Protein AF-A0A496B397-F1 (afdb_monomer_lite)

Secondary structure (DSSP, 8-state):
-HHHHHHHHHHHHHGGGSS----------TT-TT--HHHHHTTSPPPPGGGS-TT--PPPHHHHHHHHH----SS--TTS-HHHHHHHHHHHHHHHH-S-HHHHHHHHHHHHHHHTTTPPPPHHHHHHHHHHHHHHS--HHHHHHHHHHHHHHS-HHHHHHTTTTS--

Sequence (168 aa):
MKMFFTLLACFLSLLFVFGCGETDDPFIAPGSPGESIGAR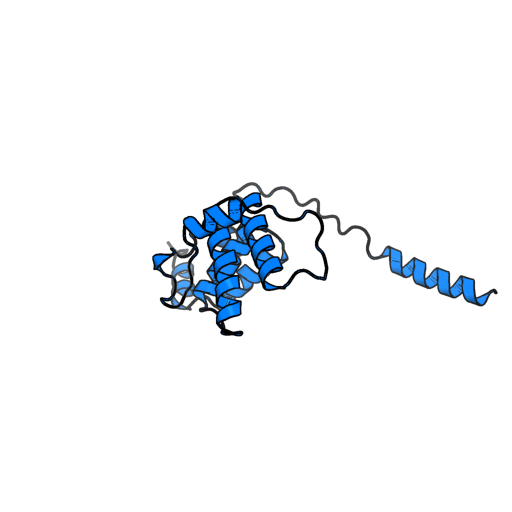SAREPLLPPESYPDWWVRLTDGDVSELLKMEVPKVWSVDIPQEQLDTYLHAQWLQKFGDIQEVRLVIESRINLRRAGRAQLPNEMTIALLRATYVLWPTKDNKRQLEDALRNLQPDDERNEKLDGDDK

Foldseek 3Di:
DVVVVVVVVVVVVVVVPPDDPDPPDDDDDPDDPPQDPLNVVLPDDFDDPVPDDPPQDFDDPVLLVVLCPDDQDPDDDPPDPPVNVLSSVLSVLCNVPNDDPLSRLLSSVVVVCVVVVNDDDQLSSLLSNLSSVCVSPVDPVSSVSNSVSCVPRDDCVVVVVVVVPPPD

Radius of gyration: 22.16 Å; chains: 1; bounding box: 52×41×77 Å

Structure (mmCIF, N/CA/C/O backbone):
data_AF-A0A496B397-F1
#
_entry.id   AF-A0A496B397-F1
#
loop_
_atom_site.group_PDB
_atom_site.id
_atom_site.type_symbol
_atom_site.label_atom_id
_atom_site.label_alt_id
_atom_site.label_comp_id
_atom_site.label_asym_id
_atom_site.label_entity_id
_atom_site.label_seq_id
_atom_site.pdbx_PDB_ins_code
_atom_site.Cartn_x
_atom_site.Cartn_y
_atom_site.Cartn_z
_atom_site.occupancy
_atom_site.B_iso_or_equiv
_atom_site.auth_seq_id
_atom_site.auth_comp_id
_atom_site.auth_asym_id
_atom_site.auth_atom_id
_atom_site.pdbx_PDB_model_num
ATOM 1 N N . MET A 1 1 ? 31.879 19.312 42.036 1.00 52.62 1 MET A N 1
ATOM 2 C CA . MET A 1 1 ? 30.901 20.014 41.168 1.00 52.62 1 MET A CA 1
ATOM 3 C C . MET A 1 1 ? 31.499 20.689 39.924 1.00 52.62 1 MET A C 1
ATOM 5 O O . MET A 1 1 ? 30.731 21.199 39.128 1.00 52.62 1 MET A O 1
ATOM 9 N N . LYS A 1 2 ? 32.826 20.680 39.690 1.00 48.34 2 LYS A N 1
ATOM 10 C CA . LYS A 1 2 ? 33.423 21.243 38.456 1.00 48.34 2 LYS A CA 1
ATOM 11 C C . LYS A 1 2 ? 33.411 20.281 37.255 1.00 48.34 2 LYS A C 1
ATOM 13 O O . LYS A 1 2 ? 33.232 20.736 36.138 1.00 48.34 2 LYS A O 1
ATOM 18 N N . MET A 1 3 ? 33.492 18.965 37.482 1.00 57.22 3 MET A N 1
ATOM 19 C CA . MET A 1 3 ? 33.452 17.961 36.399 1.00 57.22 3 MET A CA 1
ATOM 20 C C . MET A 1 3 ? 32.066 17.781 35.753 1.00 57.22 3 MET A C 1
A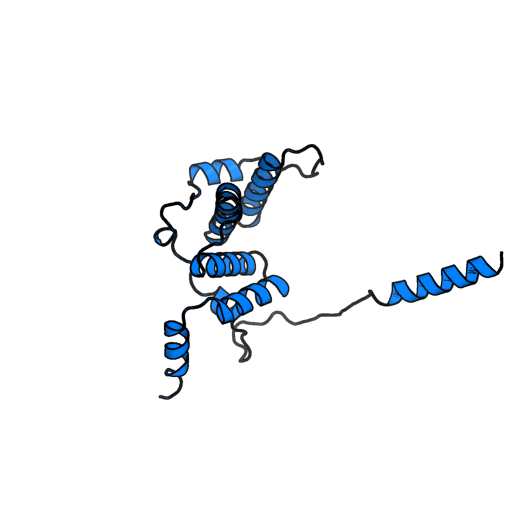TOM 22 O O . MET A 1 3 ? 31.980 17.378 34.599 1.00 57.22 3 MET A O 1
ATOM 26 N N . PHE A 1 4 ? 30.980 18.110 36.462 1.00 56.97 4 PHE A N 1
ATOM 27 C CA . PHE A 1 4 ? 29.616 17.954 35.934 1.00 56.97 4 PHE A CA 1
ATOM 28 C C . PHE A 1 4 ? 29.290 18.993 34.847 1.00 56.97 4 PHE A C 1
ATOM 30 O O . PHE A 1 4 ? 28.606 18.686 33.876 1.00 56.97 4 PHE A O 1
ATOM 37 N N . PHE A 1 5 ? 29.841 20.206 34.970 1.00 57.47 5 PHE A N 1
ATOM 38 C CA . PHE A 1 5 ? 29.647 21.274 33.985 1.00 57.47 5 PHE A CA 1
ATOM 39 C C . PHE A 1 5 ? 30.365 20.999 32.657 1.00 57.47 5 PHE A C 1
ATOM 41 O O . PHE A 1 5 ? 29.872 21.393 31.604 1.00 57.47 5 PHE A O 1
ATOM 48 N N . THR A 1 6 ? 31.493 20.284 32.676 1.00 60.47 6 THR A N 1
ATOM 49 C CA . THR A 1 6 ? 32.263 19.976 31.459 1.00 60.47 6 THR A CA 1
ATOM 50 C C . THR A 1 6 ? 31.598 18.885 30.612 1.00 60.47 6 THR A C 1
ATOM 52 O O . THR A 1 6 ? 31.606 18.969 29.386 1.00 60.47 6 THR A O 1
ATOM 55 N N . LEU A 1 7 ? 30.959 17.898 31.253 1.00 59.28 7 LEU A N 1
ATOM 56 C CA . LEU A 1 7 ? 30.195 16.849 30.565 1.00 59.28 7 LEU A CA 1
ATOM 57 C C . LEU A 1 7 ? 28.899 17.386 29.937 1.00 59.28 7 LEU A C 1
ATOM 59 O O . LEU A 1 7 ? 28.568 17.010 28.814 1.00 59.28 7 LEU A O 1
ATOM 63 N N . LEU A 1 8 ? 28.207 18.310 30.614 1.00 61.66 8 LEU A N 1
ATOM 64 C CA . LEU A 1 8 ? 27.000 18.956 30.085 1.00 61.66 8 LEU A CA 1
ATOM 65 C C . LEU A 1 8 ? 27.301 19.804 28.836 1.00 61.66 8 LEU A C 1
ATOM 67 O O . LEU A 1 8 ? 26.530 19.790 27.879 1.00 61.66 8 LEU A O 1
ATOM 71 N N . ALA A 1 9 ? 28.447 20.494 28.814 1.00 59.88 9 ALA A N 1
ATOM 72 C CA . ALA A 1 9 ? 28.868 21.293 27.664 1.00 59.88 9 ALA A CA 1
ATOM 73 C C . ALA A 1 9 ? 29.125 20.434 26.410 1.00 59.88 9 ALA A C 1
ATOM 75 O O . ALA A 1 9 ? 28.719 20.828 25.320 1.00 59.88 9 ALA A O 1
ATOM 76 N N . CYS A 1 10 ? 29.713 19.238 26.556 1.00 57.03 10 CYS A N 1
ATOM 77 C CA . CYS A 1 10 ? 29.957 18.335 25.421 1.00 57.03 10 CYS A CA 1
ATOM 78 C C . CYS A 1 10 ? 28.660 17.759 24.825 1.00 57.03 10 CYS A C 1
ATOM 80 O O . CYS A 1 10 ? 28.562 17.603 23.609 1.00 57.03 10 CYS A O 1
ATOM 82 N N . PHE A 1 11 ? 27.649 17.476 25.654 1.00 57.72 11 PHE A N 1
ATOM 83 C CA . PHE A 1 11 ? 26.346 17.001 25.170 1.00 57.72 11 PHE A CA 1
ATOM 84 C C . PHE A 1 11 ? 25.558 18.089 24.426 1.00 57.72 11 PHE A C 1
ATOM 86 O O . PHE A 1 11 ? 24.887 17.793 23.440 1.00 57.72 11 PHE A O 1
ATOM 93 N N . LEU A 1 12 ? 25.680 19.354 24.843 1.00 57.72 12 LEU A N 1
ATOM 94 C CA . LEU A 1 12 ? 25.055 20.487 24.152 1.00 57.72 12 LEU A CA 1
ATOM 95 C C . LEU A 1 12 ? 25.700 20.777 22.787 1.00 57.72 12 LEU A C 1
ATOM 97 O O . LEU A 1 12 ? 24.991 21.154 21.857 1.00 57.72 12 LEU A O 1
ATOM 101 N N . SER A 1 13 ? 27.008 20.541 22.624 1.00 57.94 13 SER A N 1
ATOM 102 C CA . SER A 1 13 ? 27.681 20.667 21.320 1.00 57.94 13 SER A CA 1
ATOM 103 C C . SER A 1 13 ? 27.200 19.635 20.293 1.00 57.94 13 SER A C 1
ATOM 105 O O . SER A 1 13 ? 27.175 19.928 19.101 1.00 57.94 13 SER A O 1
ATOM 107 N N . LEU A 1 14 ? 26.778 18.446 20.738 1.00 55.25 14 LEU A N 1
ATOM 108 C CA . LEU A 1 14 ? 26.264 17.395 19.852 1.00 55.25 14 LEU A CA 1
ATOM 109 C C . LEU A 1 14 ? 24.811 17.628 19.409 1.00 55.25 14 LEU A C 1
ATOM 111 O O . LEU A 1 14 ? 24.395 17.088 18.387 1.00 55.25 14 LEU A O 1
ATOM 115 N N . LEU A 1 15 ? 24.047 18.461 20.123 1.00 54.25 15 LEU A N 1
ATOM 116 C CA . LEU A 1 15 ? 22.662 18.787 19.760 1.00 54.25 15 LEU A CA 1
ATOM 117 C C . LEU A 1 15 ? 22.551 19.839 18.640 1.00 54.25 15 LEU A C 1
ATOM 119 O O . LEU A 1 15 ? 21.487 19.974 18.044 1.00 54.25 15 LEU A O 1
ATOM 123 N N . PHE A 1 16 ? 23.637 20.544 18.303 1.00 48.81 16 PHE A N 1
ATOM 124 C CA . PHE A 1 16 ? 23.636 21.600 17.280 1.00 48.81 16 PHE A CA 1
ATOM 125 C C . PHE A 1 16 ? 23.877 21.122 15.837 1.00 48.81 16 PHE A C 1
ATOM 127 O O . PHE A 1 16 ? 23.886 21.944 14.927 1.00 48.81 16 PHE A O 1
ATOM 134 N N . VAL A 1 17 ? 24.035 19.814 15.595 1.00 53.41 17 VAL A N 1
ATOM 135 C CA . VAL A 1 17 ? 24.272 19.266 14.238 1.00 53.41 17 VAL A CA 1
ATOM 136 C C . VAL A 1 17 ? 23.015 18.637 13.610 1.00 53.41 17 VAL A C 1
ATOM 138 O O . VAL A 1 17 ? 23.063 18.140 12.492 1.00 53.41 17 VAL A O 1
ATOM 141 N N . PHE A 1 18 ? 21.867 18.685 14.294 1.00 49.25 18 PHE A N 1
ATOM 142 C CA . PHE A 1 18 ? 20.577 18.183 13.788 1.00 49.25 18 PHE A CA 1
ATOM 143 C C . PHE A 1 18 ? 19.594 19.312 13.419 1.00 49.25 18 PHE A C 1
ATOM 145 O O . PHE A 1 18 ? 18.379 19.147 13.505 1.00 49.25 18 PHE A O 1
ATOM 152 N N . GLY A 1 19 ? 20.114 20.474 13.013 1.00 44.91 19 GLY A N 1
ATOM 153 C CA . GLY A 1 19 ? 19.322 21.627 12.589 1.00 44.91 19 GLY A CA 1
ATOM 154 C C . GLY A 1 19 ? 19.543 21.981 11.119 1.00 44.91 19 GLY A C 1
ATOM 155 O O . GLY A 1 19 ? 20.645 22.359 10.741 1.00 44.91 19 GLY A O 1
ATOM 156 N N . CYS A 1 20 ? 18.460 21.914 10.343 1.00 52.59 20 CYS A N 1
ATOM 157 C CA . CYS A 1 20 ? 18.251 22.578 9.051 1.00 52.59 20 CYS A CA 1
ATOM 158 C C . CYS A 1 20 ? 19.114 22.114 7.868 1.00 52.59 20 CYS A C 1
ATOM 160 O O . CYS A 1 20 ? 19.933 22.852 7.329 1.00 52.59 20 CYS A O 1
ATOM 162 N N . GLY A 1 21 ? 18.807 20.914 7.367 1.00 40.88 21 GLY A N 1
ATOM 163 C CA . GLY A 1 21 ? 18.908 20.652 5.932 1.00 40.88 21 GLY A CA 1
ATOM 164 C C . GLY A 1 21 ? 17.809 21.425 5.204 1.00 40.88 21 GLY A C 1
ATOM 165 O O . GLY A 1 21 ? 16.727 20.893 4.965 1.00 40.88 21 GLY A O 1
ATOM 166 N N . GLU A 1 22 ? 18.087 22.695 4.931 1.00 51.56 22 GLU A N 1
ATOM 167 C CA . GLU A 1 22 ? 17.342 23.551 4.016 1.00 51.56 22 GLU A CA 1
ATOM 168 C C . GLU A 1 22 ? 17.152 22.817 2.686 1.00 51.56 22 GLU A C 1
ATOM 170 O O . GLU A 1 22 ? 18.120 22.449 2.024 1.00 51.56 22 GLU A O 1
ATOM 175 N N . THR A 1 23 ? 15.902 22.547 2.318 1.00 51.06 23 THR A N 1
ATOM 176 C CA . THR A 1 23 ? 15.568 22.220 0.931 1.00 51.06 23 THR A CA 1
ATOM 177 C C . THR A 1 23 ? 14.353 23.038 0.544 1.00 51.06 23 THR A C 1
ATOM 179 O O . THR A 1 23 ? 13.240 22.531 0.428 1.00 51.06 23 THR A O 1
ATOM 182 N N . ASP A 1 24 ? 14.598 24.332 0.353 1.00 51.19 24 ASP A N 1
ATOM 183 C CA . ASP A 1 24 ? 13.849 25.115 -0.621 1.00 51.19 24 ASP A CA 1
ATOM 184 C C . ASP A 1 24 ? 14.212 24.584 -2.013 1.00 51.19 24 ASP A C 1
ATOM 186 O O . ASP A 1 24 ? 15.017 25.172 -2.730 1.00 51.19 24 ASP A O 1
ATOM 190 N N . ASP A 1 25 ? 13.655 23.428 -2.382 1.00 55.06 25 ASP A N 1
ATOM 191 C CA . ASP A 1 25 ? 13.660 23.002 -3.775 1.00 55.06 25 ASP A CA 1
ATOM 192 C C . ASP A 1 25 ? 12.310 23.360 -4.404 1.00 55.06 25 ASP A C 1
ATOM 194 O O . ASP A 1 25 ? 11.250 22.993 -3.877 1.00 55.06 25 ASP A O 1
ATOM 198 N N . PRO A 1 26 ? 12.330 24.105 -5.521 1.00 48.00 26 PRO A N 1
ATOM 199 C CA . PRO A 1 26 ? 11.136 24.639 -6.141 1.00 48.00 26 PRO A CA 1
ATOM 200 C C . PRO A 1 26 ? 10.225 23.507 -6.609 1.00 48.00 26 PRO A C 1
ATOM 202 O O . PRO A 1 26 ? 10.678 22.478 -7.112 1.00 48.00 26 PRO A O 1
ATOM 205 N N . PHE A 1 27 ? 8.920 23.744 -6.487 1.00 50.19 27 PHE A N 1
ATOM 206 C CA . PHE A 1 27 ? 7.878 23.006 -7.191 1.00 50.19 27 PHE A CA 1
ATOM 207 C C . PHE A 1 27 ? 8.309 22.807 -8.653 1.00 50.19 27 PHE A C 1
ATOM 209 O O . PHE A 1 27 ? 8.332 23.758 -9.437 1.00 50.19 27 PHE A O 1
ATOM 216 N N . ILE A 1 28 ? 8.725 21.584 -9.001 1.00 48.88 28 ILE A N 1
ATOM 217 C CA . ILE A 1 28 ? 9.153 21.246 -10.357 1.00 48.88 28 ILE A CA 1
ATOM 218 C C . ILE A 1 28 ? 7.906 21.313 -11.232 1.00 48.88 28 ILE A C 1
ATOM 220 O O . ILE A 1 28 ? 7.049 20.430 -11.194 1.00 48.88 28 ILE A O 1
ATOM 224 N N . ALA A 1 29 ? 7.805 22.391 -12.007 1.00 46.56 29 ALA A N 1
ATOM 225 C CA . ALA A 1 29 ? 6.838 22.495 -13.082 1.00 46.56 29 ALA A CA 1
ATOM 226 C C . ALA A 1 29 ? 7.039 21.319 -14.062 1.00 46.56 29 ALA A C 1
ATOM 228 O O . ALA A 1 29 ? 8.183 20.952 -14.356 1.00 46.56 29 ALA A O 1
ATOM 229 N N . PRO A 1 30 ? 5.956 20.712 -14.575 1.00 41.88 30 PRO A N 1
ATOM 230 C CA . PRO A 1 30 ? 6.055 19.615 -15.531 1.00 41.88 30 PRO A CA 1
ATOM 231 C C . PRO A 1 30 ? 6.743 20.108 -16.815 1.00 41.88 30 PRO A C 1
ATOM 233 O O . PRO A 1 30 ? 6.214 20.987 -17.492 1.00 41.88 30 PRO A O 1
ATOM 236 N N . GLY A 1 31 ? 7.925 19.559 -17.134 1.00 43.31 31 GLY A N 1
ATOM 237 C CA . GLY A 1 31 ? 8.623 19.824 -18.404 1.00 43.31 31 GLY A CA 1
ATOM 238 C C . GLY A 1 31 ? 10.140 20.076 -18.363 1.00 43.31 31 GLY A C 1
ATOM 239 O O . GLY A 1 31 ? 10.676 20.549 -19.361 1.00 43.31 31 GLY A O 1
ATOM 240 N N . SER A 1 32 ? 10.854 19.799 -17.264 1.00 41.06 32 SER A N 1
ATOM 241 C CA . SER A 1 32 ? 12.318 20.005 -17.202 1.00 41.06 32 SER A CA 1
ATOM 242 C C . SER A 1 32 ? 13.121 18.786 -17.716 1.00 41.06 32 SER A C 1
ATOM 244 O O . SER A 1 32 ? 12.735 17.659 -17.398 1.00 41.06 32 SER A O 1
ATOM 246 N N . PRO A 1 33 ? 14.268 18.954 -18.420 1.00 42.88 33 PRO A N 1
ATOM 247 C CA . PRO A 1 33 ? 15.040 17.866 -19.057 1.00 42.88 33 PRO A CA 1
ATOM 248 C C . PRO A 1 33 ? 15.774 16.901 -18.100 1.00 42.88 33 PRO A C 1
ATOM 250 O O . PRO A 1 33 ? 16.661 16.167 -18.522 1.00 42.88 33 PRO A O 1
ATOM 253 N N . GLY A 1 34 ? 15.436 16.898 -16.810 1.00 49.88 34 GLY A N 1
ATOM 254 C CA . GLY A 1 34 ? 16.033 16.047 -15.773 1.00 49.88 34 GLY A CA 1
ATOM 255 C C . GLY A 1 34 ? 15.011 15.150 -15.075 1.00 49.88 34 GLY A C 1
ATOM 256 O O . GLY A 1 34 ? 15.170 14.839 -13.894 1.00 49.88 34 GLY A O 1
ATOM 257 N N . GLU A 1 35 ? 13.915 14.800 -15.754 1.00 55.31 35 GLU A N 1
ATOM 258 C CA . GLU A 1 35 ? 12.833 14.014 -15.164 1.00 55.31 35 GLU A CA 1
ATOM 259 C C . GLU A 1 35 ? 13.320 12.593 -14.840 1.00 55.31 35 GLU A C 1
ATOM 261 O O . GLU A 1 35 ? 13.521 11.741 -15.701 1.00 55.31 35 GLU A O 1
ATOM 266 N N . SER A 1 36 ? 13.554 12.356 -13.553 1.00 64.00 36 SER A N 1
ATOM 267 C CA . SER A 1 36 ? 13.974 11.065 -13.015 1.00 64.00 36 SER A CA 1
ATOM 268 C C . SER A 1 36 ? 13.014 9.937 -13.407 1.00 64.00 36 SER A C 1
ATOM 270 O O . SER A 1 36 ? 11.797 10.144 -13.385 1.00 64.00 36 SER A O 1
ATOM 272 N N . ILE A 1 37 ? 13.553 8.737 -13.650 1.00 66.38 37 ILE A N 1
ATOM 273 C CA . ILE A 1 37 ? 12.806 7.526 -14.041 1.00 66.38 37 ILE A CA 1
ATOM 274 C C . ILE A 1 37 ? 11.575 7.306 -13.148 1.00 66.38 37 ILE A C 1
ATOM 276 O O . ILE A 1 37 ? 10.498 7.015 -13.664 1.00 66.38 37 ILE A O 1
ATOM 280 N N . GLY A 1 38 ? 11.697 7.527 -11.833 1.00 61.50 38 GLY A N 1
ATOM 281 C CA . GLY A 1 38 ? 10.586 7.362 -10.895 1.00 61.50 38 GLY A CA 1
ATOM 282 C C . GLY A 1 38 ? 9.419 8.323 -11.141 1.00 61.50 38 GLY A C 1
ATOM 283 O O . GLY A 1 38 ? 8.269 7.910 -11.075 1.00 61.50 38 GLY A O 1
ATOM 284 N N . ALA A 1 39 ? 9.689 9.583 -11.495 1.00 63.47 39 ALA A N 1
ATOM 285 C CA . ALA A 1 39 ? 8.648 10.585 -11.754 1.00 63.47 39 ALA A CA 1
ATOM 286 C C . ALA A 1 39 ? 7.899 10.324 -13.070 1.00 63.47 39 ALA A C 1
ATOM 288 O O . ALA A 1 39 ? 6.678 10.460 -13.122 1.00 63.47 39 ALA A O 1
ATOM 289 N N . ARG A 1 40 ? 8.617 9.895 -14.117 1.00 68.69 40 ARG A N 1
ATOM 290 C CA . ARG A 1 40 ? 8.005 9.493 -15.392 1.00 68.69 40 ARG A CA 1
ATOM 291 C C . ARG A 1 40 ? 7.200 8.203 -15.237 1.00 68.69 40 ARG A C 1
ATOM 293 O O . ARG A 1 40 ? 6.078 8.126 -15.721 1.00 68.69 40 ARG A O 1
ATOM 300 N N . SER A 1 41 ? 7.752 7.219 -14.530 1.00 66.44 41 SER A N 1
ATOM 301 C CA . SER A 1 41 ? 7.109 5.921 -14.315 1.00 66.44 41 SER A CA 1
ATOM 302 C C . SER A 1 41 ? 5.897 6.001 -13.382 1.00 66.44 41 SER A C 1
ATOM 304 O O . SER A 1 41 ? 4.942 5.259 -13.568 1.00 66.44 41 SER A O 1
ATOM 306 N N . ALA A 1 42 ? 5.865 6.947 -12.438 1.00 68.69 42 ALA A N 1
ATOM 307 C CA . ALA A 1 42 ? 4.685 7.204 -11.608 1.00 68.69 42 ALA A CA 1
ATOM 308 C C . ALA A 1 42 ? 3.452 7.660 -12.404 1.00 68.69 42 ALA A C 1
ATOM 310 O O . ALA A 1 42 ? 2.342 7.600 -11.888 1.00 68.69 42 ALA A O 1
ATOM 311 N N . ARG A 1 43 ? 3.643 8.141 -13.640 1.00 72.81 43 ARG A N 1
ATOM 312 C CA . ARG A 1 43 ? 2.553 8.516 -14.551 1.00 72.81 43 ARG A CA 1
ATOM 313 C C . ARG A 1 43 ? 2.091 7.366 -15.439 1.00 72.81 43 ARG A C 1
ATOM 315 O O . ARG A 1 43 ? 1.115 7.532 -16.166 1.00 72.81 43 ARG A O 1
ATOM 322 N N . GLU A 1 44 ? 2.798 6.239 -15.437 1.00 78.62 44 GLU A N 1
ATOM 323 C CA . GLU A 1 44 ? 2.322 5.060 -16.147 1.00 78.62 44 GLU A CA 1
ATOM 324 C C . GLU A 1 44 ? 1.091 4.500 -15.424 1.00 78.62 44 GLU A C 1
ATOM 326 O O . GLU A 1 44 ? 1.070 4.489 -14.189 1.00 78.62 44 GLU A O 1
ATOM 331 N N . PRO A 1 45 ? 0.078 4.022 -16.169 1.00 79.75 45 PRO A N 1
ATOM 332 C CA . PRO A 1 45 ? -1.083 3.386 -15.571 1.00 79.75 45 PRO A CA 1
ATOM 333 C C . PRO A 1 45 ? -0.664 2.278 -14.603 1.00 79.75 45 PRO A C 1
ATOM 335 O O . PRO A 1 45 ? 0.263 1.509 -14.879 1.00 79.75 45 PRO A O 1
ATOM 338 N N . LEU A 1 46 ? -1.344 2.194 -13.460 1.00 86.69 46 LEU A N 1
ATOM 339 C CA . LEU A 1 46 ? -1.199 1.041 -12.581 1.00 86.69 46 LEU A CA 1
ATOM 340 C C . LEU A 1 46 ? -1.683 -0.226 -13.289 1.00 86.69 46 LEU A C 1
ATOM 342 O O . LEU A 1 46 ? -2.536 -0.170 -14.177 1.00 86.69 46 LEU A O 1
ATOM 346 N N . LEU A 1 47 ? -1.159 -1.376 -12.849 1.00 86.69 47 LEU A N 1
ATOM 347 C CA . LEU A 1 47 ? -1.649 -2.678 -13.294 1.00 86.69 47 LEU A CA 1
ATOM 348 C C . LEU A 1 47 ? -3.171 -2.733 -13.109 1.00 86.69 47 LEU A C 1
ATOM 350 O O . LEU A 1 47 ? -3.644 -2.507 -11.984 1.00 86.69 47 LEU A O 1
ATOM 354 N N . PRO A 1 48 ? -3.931 -3.010 -14.182 1.00 88.31 48 PRO A N 1
ATOM 355 C CA . PRO A 1 48 ? -5.376 -3.089 -14.085 1.00 88.31 48 PRO A CA 1
ATOM 356 C C . PRO A 1 48 ? -5.757 -4.262 -13.158 1.00 88.31 48 PRO A C 1
ATOM 358 O O . PRO A 1 48 ? -5.034 -5.264 -13.125 1.00 88.31 48 PRO A O 1
ATOM 361 N N . PRO A 1 49 ? -6.847 -4.165 -12.373 1.00 86.56 49 PRO A N 1
ATOM 362 C CA . PRO A 1 49 ? -7.207 -5.187 -11.382 1.00 86.56 49 PRO A CA 1
ATOM 363 C C . PRO A 1 49 ? -7.465 -6.585 -11.963 1.00 86.56 49 PRO A C 1
ATOM 365 O O . PRO A 1 49 ? -7.525 -7.564 -11.219 1.00 86.56 49 PRO A O 1
ATOM 368 N N . GLU A 1 50 ? -7.675 -6.685 -13.274 1.00 88.19 50 GLU A N 1
ATOM 369 C CA . GLU A 1 50 ? -7.820 -7.925 -14.037 1.00 88.19 50 GLU A CA 1
ATOM 370 C C . GLU A 1 50 ? -6.489 -8.660 -14.236 1.00 88.19 50 GLU A C 1
ATOM 372 O O . GLU A 1 50 ? -6.496 -9.864 -14.473 1.00 88.19 50 GLU A O 1
ATOM 377 N N . SER A 1 51 ? -5.358 -7.960 -14.116 1.00 89.88 51 SER A N 1
ATOM 378 C CA . SER A 1 51 ? -4.013 -8.537 -14.220 1.00 89.88 51 SER A CA 1
ATOM 379 C C . SER A 1 51 ? -3.484 -9.072 -12.886 1.00 89.88 51 SER A C 1
ATOM 381 O O . SER A 1 51 ? -2.351 -9.547 -12.819 1.00 89.88 51 SER A O 1
ATOM 383 N N . TYR A 1 52 ? -4.255 -8.963 -11.799 1.00 90.69 52 TYR A N 1
ATOM 384 C CA . TYR A 1 52 ? -3.818 -9.451 -10.492 1.00 90.69 52 TYR A CA 1
ATOM 385 C C . TYR A 1 52 ? -3.869 -10.985 -10.446 1.00 90.69 52 TYR A C 1
ATOM 387 O O . TYR A 1 52 ? -4.732 -11.585 -11.085 1.00 90.69 52 TYR A O 1
ATOM 395 N N . PRO A 1 53 ? -2.978 -11.643 -9.681 1.00 90.19 53 PRO A N 1
ATOM 396 C CA . PRO A 1 53 ? -3.015 -13.096 -9.537 1.00 90.19 53 PRO A CA 1
ATOM 397 C C . PRO A 1 53 ? -4.360 -13.601 -8.993 1.00 90.19 53 PRO A C 1
ATOM 399 O O . PRO A 1 53 ? -4.950 -12.959 -8.131 1.00 90.19 53 PRO A O 1
ATOM 402 N N . ASP A 1 54 ? -4.790 -14.802 -9.389 1.00 89.88 54 ASP A N 1
ATOM 403 C CA . ASP A 1 54 ? -6.081 -15.383 -8.961 1.00 89.88 54 ASP A CA 1
ATOM 404 C C . ASP A 1 54 ? -6.240 -15.511 -7.435 1.00 89.88 54 ASP A C 1
ATOM 406 O O . ASP A 1 54 ? -7.349 -15.492 -6.903 1.00 89.88 54 ASP A O 1
ATOM 410 N N . TRP A 1 55 ? -5.128 -15.654 -6.710 1.00 89.38 55 TRP A N 1
ATOM 411 C CA . TRP A 1 55 ? -5.112 -15.739 -5.247 1.00 89.38 55 TRP A CA 1
ATOM 412 C C . TRP A 1 55 ? -5.189 -14.369 -4.554 1.00 89.38 55 TRP A C 1
ATOM 414 O O . TRP A 1 55 ? -5.245 -14.311 -3.323 1.00 89.38 55 TRP A O 1
ATOM 424 N N . TRP A 1 56 ? -5.174 -13.272 -5.315 1.00 92.81 56 TRP A N 1
ATOM 425 C CA . TRP A 1 56 ? -5.189 -11.912 -4.798 1.00 92.81 56 TRP A CA 1
ATOM 426 C C . TRP A 1 56 ? -6.570 -11.519 -4.283 1.00 92.81 56 TRP A C 1
ATOM 428 O O . TRP A 1 56 ? -7.569 -11.490 -5.003 1.00 92.81 56 TRP A O 1
ATOM 438 N N . VAL A 1 57 ? -6.622 -11.156 -3.010 1.00 93.44 57 VAL A N 1
ATOM 439 C CA . VAL A 1 57 ? -7.840 -10.678 -2.364 1.00 93.44 57 VAL A CA 1
ATOM 440 C C . VAL A 1 57 ? -8.041 -9.216 -2.729 1.00 93.44 57 VAL A C 1
ATOM 442 O O . VAL A 1 57 ? -7.249 -8.369 -2.313 1.00 93.44 57 VAL A O 1
ATOM 445 N N . ARG A 1 58 ? -9.105 -8.942 -3.485 1.00 95.25 58 ARG A N 1
ATOM 446 C CA . ARG A 1 58 ? -9.500 -7.592 -3.899 1.00 95.25 58 ARG A CA 1
ATOM 447 C C . ARG A 1 58 ? -10.528 -6.997 -2.949 1.00 95.25 58 ARG A C 1
ATOM 449 O O . ARG A 1 58 ? -11.362 -7.730 -2.416 1.00 95.25 58 ARG A O 1
ATOM 456 N N . LEU A 1 59 ? -10.490 -5.679 -2.784 1.00 96.12 59 LEU A N 1
ATOM 457 C CA . LEU A 1 59 ? -11.555 -4.950 -2.109 1.00 96.12 59 LEU A CA 1
ATOM 458 C C . LEU A 1 59 ? -12.785 -4.877 -3.011 1.00 96.12 59 LEU A C 1
ATOM 460 O O . LEU A 1 59 ? -12.710 -4.465 -4.171 1.00 96.12 59 LEU A O 1
ATOM 464 N N . THR A 1 60 ? -13.932 -5.237 -2.455 1.00 96.94 60 THR A N 1
ATOM 465 C CA . THR A 1 60 ? -15.229 -4.976 -3.073 1.00 96.94 60 THR A CA 1
ATOM 466 C C . THR A 1 60 ? -15.674 -3.543 -2.786 1.00 96.94 60 THR A C 1
ATOM 468 O O . THR A 1 60 ? -15.233 -2.912 -1.824 1.00 96.94 60 THR A O 1
ATOM 471 N N . ASP A 1 61 ? -16.611 -3.025 -3.578 1.00 97.44 61 ASP A N 1
ATOM 472 C CA . ASP A 1 61 ? -17.209 -1.710 -3.305 1.00 97.44 61 ASP A CA 1
ATOM 473 C C . ASP A 1 61 ? -17.967 -1.685 -1.965 1.00 97.44 61 ASP A C 1
ATOM 475 O O . ASP A 1 61 ? -18.086 -0.636 -1.328 1.00 97.44 61 ASP A O 1
ATOM 479 N N . GLY A 1 62 ? -18.441 -2.851 -1.506 1.00 98.06 62 GLY A N 1
ATOM 480 C CA . GLY A 1 62 ? -18.992 -3.031 -0.164 1.00 98.06 62 GLY A CA 1
ATOM 481 C C . GLY A 1 62 ? -17.944 -2.769 0.915 1.00 98.06 62 GLY A C 1
ATOM 482 O O . GLY A 1 62 ? -18.169 -1.919 1.775 1.00 98.06 62 GLY A O 1
ATOM 483 N N . ASP A 1 63 ? -16.776 -3.411 0.806 1.00 97.81 63 ASP A N 1
ATOM 484 C CA . ASP A 1 63 ? -15.660 -3.229 1.746 1.00 97.81 63 ASP A CA 1
ATOM 485 C C . ASP A 1 63 ? -15.218 -1.760 1.802 1.00 97.81 63 ASP A C 1
ATOM 487 O O . ASP A 1 63 ? -15.026 -1.191 2.878 1.00 97.81 63 ASP A O 1
ATOM 491 N N . VAL A 1 64 ? -15.112 -1.107 0.639 1.00 98.12 64 VAL A N 1
ATOM 492 C CA . VAL A 1 64 ? -14.764 0.318 0.555 1.00 98.12 64 VAL A CA 1
ATOM 493 C C . VAL A 1 64 ? -15.824 1.189 1.232 1.00 98.12 64 VAL A C 1
ATOM 495 O O . VAL A 1 64 ? -15.483 2.097 1.992 1.00 98.12 64 VAL A O 1
ATOM 498 N N . SER A 1 65 ? -17.112 0.912 1.002 1.00 98.19 65 SER A N 1
ATOM 499 C CA . SER A 1 65 ? -18.209 1.653 1.633 1.00 98.19 65 SER A CA 1
ATOM 500 C C . SER A 1 65 ? -18.198 1.524 3.156 1.00 98.19 65 SER A C 1
ATOM 502 O O . SER A 1 65 ? -18.458 2.505 3.856 1.00 98.19 65 SER A O 1
ATOM 504 N N . GLU A 1 66 ? -17.902 0.333 3.677 1.00 98.12 66 GLU A N 1
ATOM 505 C CA . GLU A 1 66 ? -17.784 0.085 5.115 1.00 98.12 66 GLU A CA 1
ATOM 506 C C . GLU A 1 66 ? -16.595 0.836 5.721 1.00 98.12 66 GLU A C 1
ATOM 508 O O . GLU A 1 66 ? -16.756 1.537 6.722 1.00 98.12 66 GLU A O 1
ATOM 513 N N . LEU A 1 67 ? -15.427 0.771 5.077 1.00 98.06 67 LEU A N 1
ATOM 514 C CA . LEU A 1 67 ? -14.225 1.475 5.525 1.00 98.06 67 LEU A CA 1
ATOM 515 C C . LEU A 1 67 ? -14.403 2.999 5.511 1.00 98.06 67 LEU A C 1
ATOM 517 O O . LEU A 1 67 ? -13.988 3.672 6.451 1.00 98.06 67 LEU A O 1
ATOM 521 N N . LEU A 1 68 ? -15.059 3.559 4.491 1.00 97.56 68 LEU A N 1
ATOM 522 C CA . LEU A 1 68 ? -15.312 5.002 4.413 1.00 97.56 68 LEU A CA 1
ATOM 523 C C . LEU A 1 68 ? -16.218 5.509 5.543 1.00 97.56 68 LEU A C 1
ATOM 525 O O . LEU A 1 68 ? -16.013 6.620 6.034 1.00 97.56 68 LEU A O 1
ATOM 529 N N . LYS A 1 69 ? -17.194 4.702 5.975 1.00 97.81 69 LYS A N 1
ATOM 530 C CA . LYS A 1 69 ? -18.125 5.035 7.068 1.00 97.81 69 LYS A CA 1
ATOM 531 C C . LYS A 1 69 ? -17.526 4.835 8.461 1.00 97.81 69 LYS A C 1
ATOM 533 O O . LYS A 1 69 ? -18.146 5.235 9.443 1.00 97.81 69 LYS A O 1
ATOM 538 N N . MET A 1 70 ? -16.365 4.193 8.563 1.00 97.19 70 MET A N 1
ATOM 539 C CA . MET A 1 70 ? -15.761 3.842 9.841 1.00 97.19 70 MET A CA 1
ATOM 540 C C . MET A 1 70 ? -15.285 5.082 10.604 1.00 97.19 70 MET A C 1
ATOM 542 O O . MET A 1 70 ? -14.558 5.925 10.078 1.00 97.19 70 MET A O 1
ATOM 546 N N . GLU A 1 71 ? -15.644 5.176 11.882 1.00 96.12 71 GLU A N 1
ATOM 547 C CA . GLU A 1 71 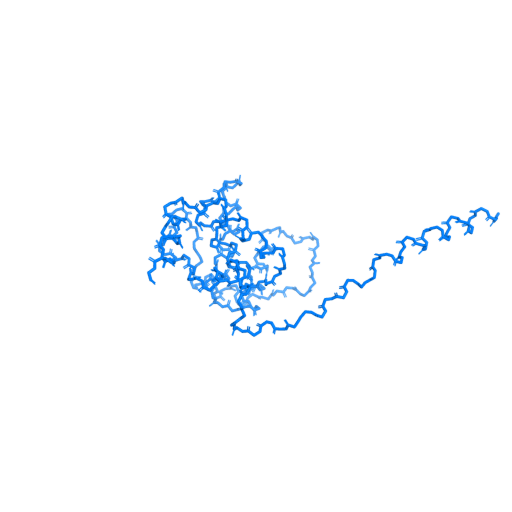? -15.123 6.220 12.762 1.00 96.12 71 GLU A CA 1
ATOM 548 C C . GLU A 1 71 ? -13.693 5.873 13.191 1.00 96.12 71 GLU A C 1
ATOM 550 O O . GLU A 1 71 ? -13.468 4.977 14.005 1.00 96.12 71 GLU A O 1
ATOM 555 N N . VAL A 1 72 ? -12.709 6.581 12.629 1.00 94.75 72 VAL A N 1
ATOM 556 C CA . VAL A 1 72 ? -11.295 6.387 12.972 1.00 94.75 72 VAL A CA 1
ATOM 557 C C . VAL A 1 72 ? -10.965 7.159 14.260 1.00 94.75 72 VAL A C 1
ATOM 559 O O . VAL A 1 72 ? -11.149 8.382 14.304 1.00 94.75 72 VAL A O 1
ATOM 562 N N . PRO A 1 73 ? -10.446 6.497 15.314 1.00 93.19 73 PRO A N 1
ATOM 563 C CA . PRO A 1 73 ? -10.041 7.174 16.540 1.00 93.19 73 PRO A CA 1
ATOM 564 C C . PRO A 1 73 ? -8.961 8.229 16.280 1.00 93.19 73 PRO A C 1
ATOM 566 O O . PRO A 1 73 ? -7.975 7.983 15.589 1.00 93.19 73 PRO A O 1
ATOM 569 N N . LYS A 1 74 ? -9.101 9.408 16.894 1.00 90.38 74 LYS A N 1
ATOM 570 C CA . LYS A 1 74 ? -8.087 10.477 16.796 1.00 90.38 74 LYS A CA 1
ATOM 571 C C . LYS A 1 74 ? -6.823 10.176 17.604 1.00 90.38 74 LYS A C 1
ATOM 573 O O . LYS A 1 74 ? -5.763 10.722 17.312 1.00 90.38 74 LYS A O 1
ATOM 578 N N . VAL A 1 75 ? -6.952 9.349 18.641 1.00 90.62 75 VAL A N 1
ATOM 579 C CA . VAL A 1 75 ? -5.867 8.947 19.538 1.00 90.62 75 VAL A CA 1
ATOM 580 C C . VAL A 1 75 ? -5.787 7.430 19.523 1.00 90.62 75 VAL A C 1
ATOM 582 O O . VAL A 1 75 ? -6.780 6.749 19.775 1.00 90.62 75 VAL A O 1
ATOM 585 N N . TRP A 1 76 ? -4.601 6.915 19.219 1.00 87.62 76 TRP A N 1
ATOM 586 C CA . TRP A 1 76 ? -4.335 5.484 19.171 1.00 87.62 76 TRP A CA 1
ATOM 587 C C . TRP A 1 76 ? -4.022 4.973 20.579 1.00 87.62 76 TRP A C 1
ATOM 589 O O . TRP A 1 76 ? -3.202 5.565 21.281 1.00 87.62 76 TRP A O 1
ATOM 599 N N . SER A 1 77 ? -4.670 3.881 20.987 1.00 87.81 77 SER A N 1
ATOM 600 C CA . SER A 1 77 ? -4.326 3.159 22.216 1.00 87.81 77 SER A CA 1
ATOM 601 C C . SER A 1 77 ? -3.422 1.971 21.893 1.00 87.81 77 SER A C 1
ATOM 603 O O . SER A 1 77 ? -3.566 1.345 20.843 1.00 87.81 77 SER A O 1
ATOM 605 N N . VAL A 1 78 ? -2.513 1.646 22.815 1.00 87.06 78 VAL A N 1
ATOM 606 C CA . VAL A 1 78 ? -1.634 0.466 22.729 1.00 87.06 78 VAL A CA 1
ATOM 607 C C . VAL A 1 78 ? -2.441 -0.836 22.821 1.00 87.06 78 VAL A C 1
ATOM 609 O O . VAL A 1 78 ? -2.010 -1.861 22.305 1.00 87.06 78 VAL A O 1
ATOM 612 N N . ASP A 1 79 ? -3.640 -0.784 23.406 1.00 93.69 79 ASP A N 1
ATOM 613 C CA . ASP A 1 79 ? -4.497 -1.957 23.617 1.00 93.69 79 ASP A CA 1
ATOM 614 C C . ASP A 1 79 ? -5.331 -2.346 22.382 1.00 93.69 79 ASP A C 1
ATOM 616 O O . ASP A 1 79 ? -6.108 -3.300 22.434 1.00 93.69 79 ASP A O 1
ATOM 620 N N . ILE A 1 80 ? -5.212 -1.613 21.267 1.00 91.69 80 ILE A N 1
ATOM 621 C CA . ILE A 1 80 ? -5.961 -1.912 20.042 1.00 91.69 80 ILE A CA 1
ATOM 622 C C . ILE A 1 80 ? -5.362 -3.164 19.380 1.00 91.69 80 ILE A C 1
ATOM 624 O O . ILE A 1 80 ? -4.175 -3.164 19.041 1.00 91.69 80 ILE A O 1
ATOM 628 N N . PRO A 1 81 ? -6.159 -4.219 19.123 1.00 94.50 81 PRO A N 1
ATOM 629 C CA . PRO A 1 81 ? -5.693 -5.387 18.387 1.00 94.50 81 PRO A CA 1
ATOM 630 C C . PRO A 1 81 ? -5.128 -5.009 17.013 1.00 94.50 81 PRO A C 1
ATOM 632 O O . PRO A 1 81 ? -5.702 -4.185 16.301 1.00 94.50 81 PRO A O 1
ATOM 635 N N . GLN A 1 82 ? -4.044 -5.662 16.587 1.00 90.19 82 GLN A N 1
ATOM 636 C CA . GLN A 1 82 ? -3.360 -5.341 15.325 1.00 90.19 82 GLN A CA 1
ATOM 637 C C . GLN A 1 82 ? -4.275 -5.433 14.084 1.00 90.19 82 GLN A C 1
ATOM 639 O O . GLN A 1 82 ? -4.078 -4.721 13.103 1.00 90.19 82 GLN A O 1
ATOM 644 N N . GLU A 1 83 ? -5.278 -6.311 14.088 1.00 91.50 83 GLU A N 1
ATOM 645 C CA . GLU A 1 83 ? -6.273 -6.395 13.007 1.00 91.50 83 GLU A CA 1
ATOM 646 C C . GLU A 1 83 ? -7.165 -5.156 12.938 1.00 91.50 83 GLU A C 1
ATOM 648 O O . GLU A 1 83 ? -7.410 -4.618 11.857 1.00 91.50 83 GLU A O 1
ATOM 653 N N . GLN A 1 84 ? -7.583 -4.657 14.097 1.00 94.44 84 GLN A N 1
ATOM 654 C CA . GLN A 1 84 ? -8.382 -3.446 14.195 1.00 94.44 84 GLN A CA 1
ATOM 655 C C . GLN A 1 84 ? -7.549 -2.206 13.845 1.00 94.44 84 GLN A C 1
ATOM 657 O O . GLN A 1 84 ? -8.026 -1.334 13.125 1.00 94.44 84 GLN A O 1
ATOM 662 N N . LEU A 1 85 ? -6.282 -2.168 14.273 1.00 93.81 85 LEU A N 1
ATOM 663 C CA . LEU A 1 85 ? -5.314 -1.136 13.895 1.00 93.81 85 LEU A CA 1
ATOM 664 C C . LEU A 1 85 ? -5.158 -1.034 12.371 1.00 93.81 85 LEU A C 1
ATOM 666 O O . LEU A 1 85 ? -5.264 0.056 11.814 1.00 93.81 85 LEU A O 1
ATOM 670 N N . ASP A 1 86 ? -4.963 -2.161 11.683 1.00 93.75 86 ASP A N 1
ATOM 671 C CA . ASP A 1 86 ? -4.857 -2.175 10.221 1.00 93.75 86 ASP A CA 1
ATOM 672 C C . ASP A 1 86 ? -6.152 -1.719 9.546 1.00 93.75 86 ASP A C 1
ATOM 674 O O . ASP A 1 86 ? -6.104 -0.945 8.595 1.00 93.75 86 ASP A O 1
ATOM 678 N N . THR A 1 87 ? -7.305 -2.130 10.072 1.00 96.19 87 THR A N 1
ATOM 679 C CA . THR A 1 87 ? -8.608 -1.703 9.544 1.00 96.19 87 THR A CA 1
ATOM 680 C C . THR A 1 87 ? -8.790 -0.187 9.667 1.00 96.19 87 THR A C 1
ATOM 682 O O . THR A 1 87 ? -9.185 0.465 8.701 1.00 96.19 87 THR A O 1
ATOM 685 N N . TYR A 1 88 ? -8.412 0.403 10.806 1.00 97.06 88 TYR A N 1
ATOM 686 C CA . TYR A 1 88 ? -8.421 1.857 10.979 1.00 97.06 88 TYR A CA 1
ATOM 687 C C . TYR A 1 88 ? -7.446 2.573 10.044 1.00 97.06 88 TYR A C 1
ATOM 689 O O . TYR A 1 88 ? -7.784 3.633 9.523 1.00 97.06 88 TYR A O 1
ATOM 697 N N . LEU A 1 89 ? -6.263 2.007 9.793 1.00 96.12 89 LEU A N 1
ATOM 698 C CA . LEU A 1 89 ? -5.320 2.568 8.822 1.00 96.12 89 LEU A CA 1
ATOM 699 C C . LEU A 1 89 ? -5.891 2.538 7.398 1.00 96.12 89 LEU A C 1
ATOM 701 O O . LEU A 1 89 ? -5.794 3.534 6.685 1.00 96.12 89 LEU A O 1
ATOM 705 N N . HIS A 1 90 ? -6.534 1.438 6.997 1.00 97.56 90 HIS A N 1
ATOM 706 C CA . HIS A 1 90 ? -7.188 1.327 5.690 1.00 97.56 90 HIS A CA 1
ATOM 707 C C . HIS A 1 90 ? -8.315 2.358 5.534 1.00 97.56 90 HIS A C 1
ATOM 709 O O . HIS A 1 90 ? -8.361 3.074 4.532 1.00 97.56 90 HIS A O 1
ATOM 715 N N . ALA A 1 91 ? -9.172 2.493 6.552 1.00 98.19 91 ALA A N 1
ATOM 716 C CA . ALA A 1 91 ? -10.218 3.512 6.593 1.00 98.19 91 ALA A CA 1
ATOM 717 C C . ALA A 1 91 ? -9.634 4.931 6.510 1.00 98.19 91 ALA A C 1
ATOM 719 O O . ALA A 1 91 ? -10.096 5.747 5.716 1.00 98.19 91 ALA A O 1
ATOM 720 N N . GLN A 1 92 ? -8.566 5.213 7.262 1.00 97.44 92 GLN A N 1
ATOM 721 C CA . GLN A 1 92 ? -7.899 6.513 7.244 1.00 97.44 92 GLN A CA 1
ATOM 722 C C . GLN A 1 92 ? -7.342 6.860 5.856 1.00 97.44 92 GLN A C 1
ATOM 724 O O . GLN A 1 92 ? -7.426 8.015 5.435 1.00 97.44 92 GLN A O 1
ATOM 729 N N . TRP A 1 93 ? -6.772 5.891 5.136 1.00 98.00 93 TRP A N 1
ATOM 730 C CA . TRP A 1 93 ? -6.271 6.122 3.780 1.00 98.00 93 TRP A CA 1
ATOM 731 C C . TRP A 1 93 ? -7.396 6.409 2.794 1.00 98.00 93 TRP A C 1
ATOM 733 O O . TRP A 1 93 ? -7.305 7.402 2.075 1.00 98.00 93 TRP A O 1
ATOM 743 N N . LEU A 1 94 ? -8.477 5.627 2.819 1.00 98.19 94 LEU A N 1
ATOM 744 C CA . LEU A 1 94 ? -9.655 5.879 1.983 1.00 98.19 94 LEU A CA 1
ATOM 745 C C . LEU A 1 94 ? -10.298 7.236 2.287 1.00 98.19 94 LEU A C 1
ATOM 747 O O . LEU A 1 94 ? -10.629 7.978 1.369 1.00 98.19 94 LEU A O 1
ATOM 751 N N . GLN A 1 95 ? -10.423 7.616 3.559 1.00 97.19 95 GLN A N 1
ATOM 752 C CA . GLN A 1 95 ? -10.978 8.918 3.944 1.00 97.19 95 GLN A CA 1
ATOM 753 C C . GLN A 1 95 ? -10.088 10.091 3.514 1.00 97.19 95 GLN A C 1
ATOM 755 O O . GLN A 1 95 ? -10.595 11.161 3.181 1.00 97.19 95 GLN A O 1
ATOM 760 N N . LYS A 1 96 ? -8.762 9.911 3.529 1.00 97.06 96 LYS A N 1
ATOM 761 C CA . LYS A 1 96 ? -7.802 10.965 3.183 1.00 97.06 96 LYS A CA 1
ATOM 762 C C . LYS A 1 96 ? -7.626 11.145 1.676 1.00 97.06 96 LYS A C 1
ATOM 764 O O . LYS A 1 96 ? -7.521 12.278 1.218 1.00 97.06 96 LYS A O 1
ATOM 769 N N . PHE A 1 97 ? -7.516 10.047 0.935 1.00 97.12 97 PHE A N 1
ATOM 770 C CA . PHE A 1 97 ? -7.148 10.054 -0.484 1.00 97.12 97 PHE A CA 1
ATOM 771 C C . PHE A 1 97 ? -8.328 9.767 -1.417 1.00 97.12 97 PHE A C 1
ATOM 773 O O . PHE A 1 97 ? -8.230 10.021 -2.614 1.00 97.12 97 PHE A O 1
ATOM 780 N N . GLY A 1 98 ? -9.448 9.291 -0.875 1.00 97.38 98 GLY A N 1
ATOM 781 C CA . GLY A 1 98 ? -10.596 8.844 -1.648 1.00 97.38 98 GLY A CA 1
ATOM 782 C C . GLY A 1 98 ? -10.456 7.404 -2.135 1.00 97.38 98 GLY A C 1
ATOM 783 O O . GLY A 1 98 ? -9.469 6.712 -1.879 1.00 97.38 98 GLY A O 1
ATOM 784 N N . ASP A 1 99 ? -11.490 6.961 -2.841 1.00 97.62 99 ASP A N 1
ATOM 785 C CA . ASP A 1 99 ? -11.534 5.658 -3.490 1.00 97.62 99 ASP A CA 1
ATOM 786 C C . ASP A 1 99 ? -10.893 5.731 -4.884 1.00 97.62 99 ASP A C 1
ATOM 788 O O . ASP A 1 99 ? -11.560 5.991 -5.885 1.00 97.62 99 ASP A O 1
ATOM 792 N N . ILE A 1 100 ? -9.571 5.561 -4.926 1.00 95.81 100 ILE A N 1
ATOM 793 C CA . ILE A 1 100 ? -8.768 5.496 -6.155 1.00 95.81 100 ILE A CA 1
ATOM 794 C C . ILE A 1 100 ? -7.974 4.188 -6.201 1.00 95.81 100 ILE A C 1
ATOM 796 O O . ILE A 1 100 ? -7.742 3.545 -5.170 1.00 95.81 100 ILE A O 1
ATOM 800 N N . GLN A 1 101 ? -7.533 3.792 -7.395 1.00 95.25 101 GLN A N 1
ATOM 801 C CA . GLN A 1 101 ? -6.875 2.503 -7.623 1.00 95.25 101 GLN A CA 1
ATOM 802 C C . GLN A 1 101 ? -5.599 2.334 -6.784 1.00 95.25 101 GLN A C 1
ATOM 804 O O . GLN A 1 101 ? -5.352 1.256 -6.248 1.00 95.25 101 GLN A O 1
ATOM 809 N N . GLU A 1 102 ? -4.821 3.401 -6.607 1.00 96.31 102 GLU A N 1
ATOM 810 C CA . GLU A 1 102 ? -3.605 3.429 -5.794 1.00 96.31 102 GLU A CA 1
ATOM 811 C C . GLU A 1 102 ? -3.897 3.048 -4.338 1.00 96.31 102 GLU A C 1
ATOM 813 O O . GLU A 1 102 ? -3.184 2.240 -3.741 1.00 96.31 102 GLU A O 1
ATOM 818 N N . VAL A 1 103 ? -4.962 3.618 -3.762 1.00 98.00 103 VAL A N 1
ATOM 819 C CA . VAL A 1 103 ? -5.364 3.358 -2.373 1.00 98.00 103 VAL A CA 1
ATOM 820 C C . VAL A 1 103 ? -5.836 1.919 -2.231 1.00 98.00 103 VAL A C 1
ATOM 822 O O . VAL A 1 103 ? -5.403 1.232 -1.301 1.00 98.00 103 VAL A O 1
ATOM 825 N N . ARG A 1 104 ? -6.667 1.441 -3.169 1.00 97.69 104 ARG A N 1
ATOM 826 C 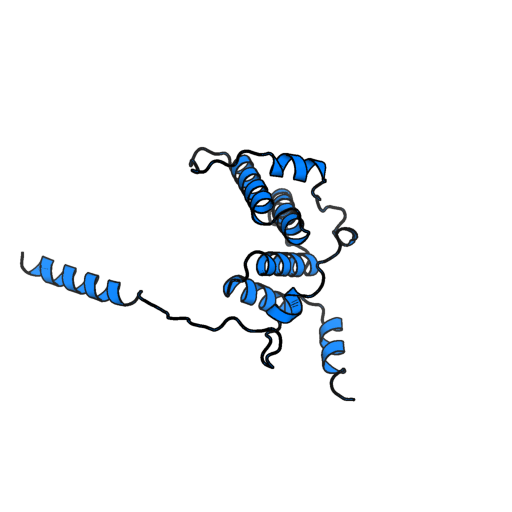CA . ARG A 1 104 ? -7.124 0.045 -3.181 1.00 97.69 104 ARG A CA 1
ATOM 827 C C . ARG A 1 104 ? -5.937 -0.916 -3.233 1.00 97.69 104 ARG A C 1
ATOM 829 O O . ARG A 1 104 ? -5.822 -1.763 -2.353 1.00 97.69 104 ARG A O 1
ATOM 836 N N . LEU A 1 105 ? -5.001 -0.727 -4.165 1.00 96.69 105 LEU A N 1
ATOM 837 C CA . LEU A 1 105 ? -3.826 -1.593 -4.313 1.00 96.69 105 LEU A CA 1
ATOM 838 C C . LEU A 1 105 ? -2.955 -1.628 -3.048 1.00 96.69 105 LEU A C 1
ATOM 840 O O . LEU A 1 105 ? -2.489 -2.699 -2.650 1.00 96.69 105 LEU A O 1
ATOM 844 N N . VAL A 1 106 ? -2.736 -0.486 -2.389 1.00 97.06 106 VAL A N 1
ATOM 845 C CA . VAL A 1 106 ? -1.955 -0.431 -1.141 1.00 97.06 106 VAL A CA 1
ATOM 846 C C . VAL A 1 106 ? -2.651 -1.199 -0.012 1.00 97.06 106 VAL A C 1
ATOM 848 O O . VAL A 1 106 ? -1.995 -1.961 0.705 1.00 97.06 106 VAL A O 1
ATOM 851 N N . ILE A 1 107 ? -3.969 -1.045 0.139 1.00 97.44 107 ILE A N 1
ATOM 852 C CA . ILE A 1 107 ? -4.749 -1.771 1.153 1.00 97.44 107 ILE A CA 1
ATOM 853 C C . ILE A 1 107 ? -4.756 -3.274 0.860 1.00 97.44 107 ILE A C 1
ATOM 855 O O . ILE A 1 107 ? -4.422 -4.083 1.729 1.00 97.44 107 ILE A O 1
ATOM 859 N N . GLU A 1 108 ? -5.083 -3.659 -0.372 1.00 96.31 108 GLU A N 1
ATOM 860 C CA . GLU A 1 108 ? -5.109 -5.055 -0.806 1.00 96.31 108 GLU A CA 1
ATOM 861 C C . GLU A 1 108 ? -3.747 -5.721 -0.617 1.00 96.31 108 GLU A C 1
ATOM 863 O O . GLU A 1 108 ? -3.666 -6.835 -0.098 1.00 96.31 108 GLU A O 1
ATOM 868 N N . SER A 1 109 ? -2.655 -5.025 -0.940 1.00 94.31 109 SER A N 1
ATOM 869 C CA . SER A 1 109 ? -1.303 -5.552 -0.745 1.00 94.31 109 SER A CA 1
ATOM 870 C C . SER A 1 109 ? -1.022 -5.890 0.715 1.00 94.31 109 SER A C 1
ATOM 872 O O . SER A 1 109 ? -0.437 -6.933 1.003 1.00 94.31 109 SER A O 1
ATOM 874 N N . ARG A 1 110 ? -1.485 -5.068 1.665 1.00 94.00 110 ARG A N 1
ATOM 875 C CA . ARG A 1 110 ? -1.327 -5.358 3.100 1.00 94.00 110 ARG A CA 1
ATOM 876 C C . ARG A 1 110 ? -2.140 -6.561 3.549 1.00 94.00 110 ARG A C 1
ATOM 878 O O . ARG A 1 110 ? -1.625 -7.388 4.304 1.00 94.00 110 ARG A O 1
ATOM 885 N N . ILE A 1 111 ? -3.381 -6.672 3.076 1.00 93.50 111 ILE A N 1
ATOM 886 C CA . ILE A 1 111 ? -4.246 -7.824 3.355 1.00 93.50 111 ILE A CA 1
ATOM 887 C C . ILE A 1 111 ? -3.569 -9.106 2.855 1.00 93.50 111 ILE A C 1
ATOM 889 O O . ILE A 1 111 ? -3.435 -10.075 3.607 1.00 93.50 111 ILE A O 1
ATOM 893 N N . ASN A 1 112 ? -3.094 -9.097 1.610 1.00 92.75 112 ASN A N 1
ATOM 894 C CA . ASN A 1 112 ? -2.486 -10.259 0.972 1.00 92.75 112 ASN A CA 1
ATOM 895 C C . ASN A 1 112 ? -1.130 -10.630 1.594 1.00 92.75 112 ASN A C 1
ATOM 897 O O . ASN A 1 112 ? -0.917 -11.798 1.910 1.00 92.75 112 ASN A O 1
ATOM 901 N N . LEU A 1 113 ? -0.247 -9.666 1.878 1.00 89.94 113 LEU A N 1
ATOM 902 C CA . LEU A 1 113 ? 1.047 -9.922 2.534 1.00 89.94 113 LEU A CA 1
ATOM 903 C C . LEU A 1 113 ? 0.891 -10.535 3.932 1.00 89.94 113 LEU A C 1
ATOM 905 O O . LEU A 1 113 ? 1.682 -11.396 4.329 1.00 89.94 113 LEU A O 1
ATOM 909 N N . ARG A 1 114 ? -0.143 -10.121 4.674 1.00 87.94 114 ARG A N 1
ATOM 910 C CA . ARG A 1 114 ? -0.474 -10.714 5.973 1.00 87.94 114 ARG A CA 1
ATOM 911 C C . ARG A 1 114 ? -0.953 -12.157 5.819 1.00 87.94 114 ARG A C 1
ATOM 913 O O . ARG A 1 114 ? -0.475 -13.025 6.545 1.00 87.94 114 ARG A O 1
ATOM 920 N N . ARG A 1 115 ? -1.863 -12.420 4.874 1.00 87.00 115 ARG A N 1
ATOM 921 C CA . ARG A 1 115 ? -2.403 -13.769 4.615 1.00 87.00 115 ARG A CA 1
ATOM 922 C C . ARG A 1 115 ? -1.336 -14.737 4.109 1.00 87.00 115 ARG A C 1
ATOM 924 O O . ARG A 1 115 ? -1.321 -15.891 4.520 1.00 87.00 115 ARG A O 1
ATOM 931 N N . ALA A 1 116 ? -0.433 -14.264 3.256 1.00 82.88 116 ALA A N 1
ATOM 932 C CA . ALA A 1 116 ? 0.592 -15.087 2.625 1.00 82.88 116 ALA A CA 1
ATOM 933 C C . ALA A 1 116 ? 1.828 -15.343 3.511 1.00 82.88 116 ALA A C 1
ATOM 935 O O . ALA A 1 116 ? 2.755 -16.026 3.084 1.00 82.88 116 ALA A O 1
ATOM 936 N N . GLY A 1 117 ? 1.882 -14.798 4.734 1.00 71.50 117 GLY A N 1
ATOM 937 C CA . GLY A 1 117 ? 2.897 -15.172 5.723 1.00 71.50 117 GLY A CA 1
ATOM 938 C C . GLY A 1 117 ? 4.350 -14.908 5.298 1.00 71.50 117 GLY A C 1
ATOM 939 O O . GLY A 1 117 ? 5.214 -15.736 5.574 1.00 71.50 117 GLY A O 1
ATOM 940 N N . ARG A 1 118 ? 4.631 -13.742 4.689 1.00 62.38 118 ARG A N 1
ATOM 941 C CA . ARG A 1 118 ? 5.936 -13.318 4.111 1.00 62.38 118 ARG A CA 1
ATOM 942 C C . ARG A 1 118 ? 6.276 -13.867 2.717 1.00 62.38 118 ARG A C 1
ATOM 944 O O . ARG A 1 118 ? 7.430 -13.751 2.305 1.00 62.38 118 ARG A O 1
ATOM 951 N N . ALA A 1 119 ? 5.320 -14.425 1.973 1.00 74.19 119 ALA A N 1
ATOM 952 C CA . ALA A 1 119 ? 5.544 -14.688 0.551 1.00 74.19 119 ALA A CA 1
ATOM 953 C C . ALA A 1 119 ? 5.923 -13.389 -0.188 1.00 74.19 119 ALA A C 1
ATOM 955 O O . ALA A 1 119 ? 5.359 -12.325 0.081 1.00 74.19 119 ALA A O 1
ATOM 956 N N . GLN A 1 120 ? 6.895 -13.479 -1.098 1.00 80.25 120 GLN A N 1
ATOM 957 C CA . GLN A 1 120 ? 7.273 -12.354 -1.951 1.00 80.25 120 GLN A CA 1
ATOM 958 C C . GLN A 1 120 ? 6.175 -12.105 -2.986 1.00 80.25 120 GLN A C 1
ATOM 960 O O . GLN A 1 120 ? 5.611 -13.046 -3.547 1.00 80.25 120 GLN A O 1
ATOM 965 N N . LEU A 1 121 ? 5.873 -10.831 -3.228 1.00 86.94 121 LEU A N 1
ATOM 966 C CA . LEU A 1 121 ? 4.996 -10.434 -4.320 1.00 86.94 121 LEU A CA 1
ATOM 967 C C . LEU A 1 121 ? 5.694 -10.695 -5.661 1.00 86.94 121 LEU A C 1
ATOM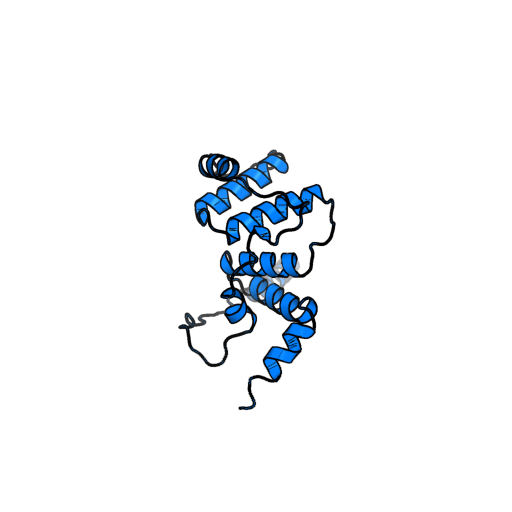 969 O O . LEU A 1 121 ? 6.913 -10.531 -5.741 1.00 86.94 121 LEU A O 1
ATOM 973 N N . PRO A 1 122 ? 4.947 -11.031 -6.728 1.00 89.94 122 PRO A N 1
ATOM 974 C CA . PRO A 1 122 ? 5.481 -10.969 -8.084 1.00 89.94 122 PRO A CA 1
ATOM 975 C C . PRO A 1 122 ? 6.132 -9.604 -8.362 1.00 89.94 122 PRO A C 1
ATOM 977 O O . PRO A 1 122 ? 5.687 -8.581 -7.830 1.00 89.94 122 PRO A O 1
ATOM 980 N N . ASN A 1 123 ? 7.168 -9.571 -9.204 1.00 91.44 123 ASN A N 1
ATOM 981 C CA . ASN A 1 123 ? 7.912 -8.341 -9.513 1.00 91.44 123 ASN A CA 1
ATOM 982 C C . ASN A 1 123 ? 6.994 -7.212 -9.996 1.00 91.44 123 ASN A C 1
ATOM 984 O O . ASN A 1 123 ? 7.090 -6.086 -9.513 1.00 91.44 123 ASN A O 1
ATOM 988 N N . GLU A 1 124 ? 6.058 -7.530 -10.887 1.00 91.12 124 GLU A N 1
ATOM 989 C CA . GLU A 1 124 ? 5.077 -6.585 -11.424 1.00 91.12 124 GLU A CA 1
ATOM 990 C C . GLU A 1 124 ? 4.201 -5.979 -10.317 1.00 91.12 124 GLU A C 1
ATOM 992 O O . GLU A 1 124 ? 4.051 -4.759 -10.234 1.00 91.12 124 GLU A O 1
ATOM 997 N N . MET A 1 125 ? 3.707 -6.811 -9.392 1.00 91.94 125 MET A N 1
ATOM 998 C CA . MET A 1 125 ? 2.929 -6.353 -8.234 1.00 91.94 125 MET A CA 1
ATOM 999 C C . MET A 1 125 ? 3.772 -5.499 -7.286 1.00 91.94 125 MET A C 1
ATOM 1001 O O . MET A 1 125 ? 3.279 -4.517 -6.734 1.00 91.94 125 MET A O 1
ATOM 1005 N N . THR A 1 126 ? 5.053 -5.836 -7.123 1.00 93.25 126 THR A N 1
ATOM 1006 C CA . THR A 1 126 ? 5.996 -5.041 -6.325 1.00 93.25 126 THR A CA 1
ATOM 1007 C C . THR A 1 126 ? 6.186 -3.653 -6.933 1.00 93.25 126 THR A C 1
ATOM 1009 O O . THR A 1 126 ? 6.077 -2.652 -6.226 1.00 93.25 126 THR A O 1
ATOM 1012 N N . ILE A 1 127 ? 6.413 -3.570 -8.247 1.00 93.62 127 ILE A N 1
ATOM 1013 C CA . ILE A 1 127 ? 6.554 -2.297 -8.962 1.00 93.62 127 ILE A CA 1
ATOM 1014 C C . ILE A 1 127 ? 5.256 -1.486 -8.861 1.00 93.62 127 ILE A C 1
ATOM 1016 O O . ILE A 1 127 ? 5.310 -0.304 -8.521 1.00 93.62 127 ILE A O 1
ATOM 1020 N N . ALA A 1 128 ? 4.092 -2.098 -9.092 1.00 94.06 128 ALA A N 1
ATOM 1021 C CA . ALA A 1 128 ? 2.807 -1.405 -9.011 1.00 94.06 128 ALA A CA 1
ATOM 1022 C C . ALA A 1 128 ? 2.507 -0.883 -7.598 1.00 94.06 128 ALA A C 1
ATOM 1024 O O . ALA A 1 128 ? 2.077 0.261 -7.448 1.00 94.06 128 ALA A O 1
ATOM 1025 N N . LEU A 1 129 ? 2.798 -1.667 -6.554 1.00 95.56 129 LEU A N 1
ATOM 1026 C CA . LEU A 1 129 ? 2.667 -1.224 -5.166 1.00 95.56 129 LEU A CA 1
ATOM 1027 C C . LEU A 1 129 ? 3.577 -0.025 -4.869 1.00 95.56 129 LEU A C 1
ATOM 1029 O O . LEU A 1 129 ? 3.145 0.939 -4.234 1.00 95.56 129 LEU A O 1
ATOM 1033 N N . LEU A 1 130 ? 4.828 -0.055 -5.334 1.00 95.56 130 LEU A N 1
ATOM 1034 C CA . LEU A 1 130 ? 5.768 1.052 -5.146 1.00 95.56 130 LEU A CA 1
ATOM 1035 C C . LEU A 1 130 ? 5.349 2.306 -5.923 1.00 95.56 130 LEU A C 1
ATOM 1037 O O . LEU A 1 130 ? 5.469 3.410 -5.390 1.00 95.56 130 LEU A O 1
ATOM 1041 N N . ARG A 1 131 ? 4.789 2.153 -7.132 1.00 95.56 131 ARG A N 1
ATOM 1042 C CA . ARG A 1 131 ? 4.174 3.258 -7.886 1.00 95.56 131 ARG A CA 1
ATOM 1043 C C . ARG A 1 131 ? 3.020 3.870 -7.105 1.00 95.56 131 ARG A C 1
ATOM 1045 O O . ARG A 1 131 ? 3.065 5.063 -6.823 1.00 95.56 131 ARG A O 1
ATOM 1052 N N . ALA A 1 132 ? 2.050 3.060 -6.681 1.00 96.19 132 ALA A N 1
ATOM 1053 C CA . ALA A 1 132 ? 0.912 3.523 -5.888 1.00 96.19 132 ALA A CA 1
ATOM 1054 C C . ALA A 1 132 ? 1.363 4.238 -4.605 1.00 96.19 132 ALA A C 1
ATOM 1056 O O . ALA A 1 132 ? 0.897 5.330 -4.289 1.00 96.19 132 ALA A O 1
ATOM 1057 N N . THR A 1 133 ? 2.348 3.676 -3.903 1.00 96.50 133 THR A N 1
ATOM 1058 C CA . THR A 1 133 ? 2.914 4.272 -2.686 1.00 96.50 133 THR A CA 1
ATOM 1059 C C . THR A 1 133 ? 3.582 5.622 -2.963 1.00 96.50 133 THR A C 1
ATOM 1061 O O . THR A 1 133 ? 3.414 6.559 -2.183 1.00 96.50 133 THR A O 1
ATOM 1064 N N . TYR A 1 134 ? 4.320 5.759 -4.068 1.00 95.81 134 TYR A N 1
ATOM 1065 C CA . TYR A 1 134 ? 4.938 7.028 -4.451 1.00 95.81 134 TYR A CA 1
ATOM 1066 C C . TYR A 1 134 ? 3.905 8.075 -4.896 1.00 95.81 134 TYR A C 1
ATOM 1068 O O . TYR A 1 134 ? 4.054 9.243 -4.544 1.00 95.81 134 TYR A O 1
ATOM 1076 N N . VAL A 1 135 ? 2.835 7.671 -5.590 1.00 94.62 135 VAL A N 1
ATOM 1077 C CA . VAL A 1 135 ? 1.724 8.567 -5.960 1.00 94.62 135 VAL A CA 1
ATOM 1078 C C . VAL A 1 135 ? 1.021 9.113 -4.713 1.00 94.62 135 VAL A C 1
ATOM 1080 O O . VAL A 1 135 ? 0.813 10.321 -4.605 1.00 94.62 135 VAL A O 1
ATOM 1083 N N . LEU A 1 136 ? 0.703 8.252 -3.741 1.00 95.50 136 LEU A N 1
ATOM 1084 C CA . LEU A 1 136 ? 0.031 8.660 -2.500 1.00 95.50 136 LEU A CA 1
ATOM 1085 C C . LEU A 1 136 ? 0.942 9.466 -1.565 1.00 95.50 136 LEU A C 1
ATOM 1087 O O . LEU A 1 136 ? 0.491 10.379 -0.867 1.00 95.50 136 LEU A O 1
ATOM 1091 N N . TRP A 1 137 ? 2.232 9.131 -1.540 1.00 95.94 137 TRP A N 1
ATOM 1092 C CA . TRP A 1 137 ? 3.230 9.764 -0.686 1.00 95.94 137 TRP A CA 1
ATOM 1093 C C . TRP A 1 137 ? 4.521 10.017 -1.478 1.00 95.94 137 TRP A C 1
ATOM 1095 O O . TRP A 1 137 ? 5.437 9.189 -1.437 1.00 95.94 137 TRP A O 1
ATOM 1105 N N . PRO A 1 138 ? 4.655 11.170 -2.156 1.00 95.12 138 PRO A N 1
ATOM 1106 C CA . PRO A 1 138 ? 5.786 11.458 -3.040 1.00 95.12 138 PRO A CA 1
ATOM 1107 C C . PRO A 1 138 ? 7.056 11.865 -2.272 1.00 95.12 138 PRO A C 1
ATOM 1109 O O . PRO A 1 138 ? 7.619 12.942 -2.459 1.00 95.12 138 PRO A O 1
ATOM 1112 N N . THR A 1 139 ? 7.523 11.002 -1.371 1.00 95.19 139 THR A N 1
ATOM 1113 C CA . THR A 1 139 ? 8.738 11.213 -0.576 1.00 95.19 139 THR A CA 1
ATOM 1114 C C . THR A 1 139 ? 9.992 10.799 -1.353 1.00 95.19 139 THR A C 1
ATOM 1116 O O . THR A 1 139 ? 9.933 9.968 -2.263 1.00 95.19 139 THR A O 1
ATOM 1119 N N . LYS A 1 140 ? 11.162 11.344 -0.975 1.00 93.75 140 LYS A N 1
ATOM 1120 C CA . LYS A 1 140 ? 12.462 10.949 -1.558 1.00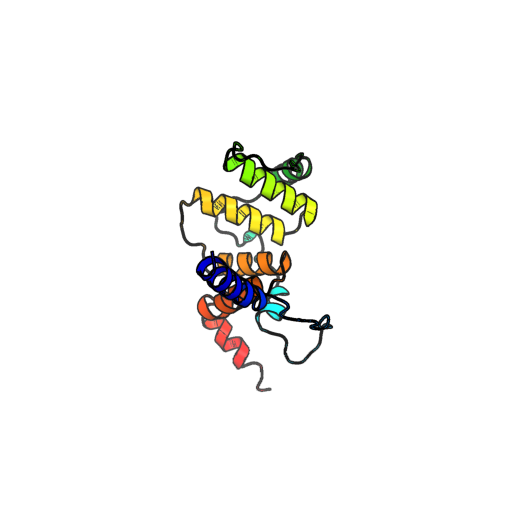 93.75 140 LYS A CA 1
ATOM 1121 C C . LYS A 1 140 ? 12.733 9.448 -1.396 1.00 93.75 140 LYS A C 1
ATOM 1123 O O . LYS A 1 140 ? 13.312 8.834 -2.287 1.00 93.75 140 LYS A O 1
ATOM 1128 N N . ASP A 1 141 ? 12.297 8.866 -0.281 1.00 95.81 141 ASP A N 1
ATOM 1129 C CA . ASP A 1 141 ? 12.479 7.443 -0.010 1.00 95.81 141 ASP A CA 1
ATOM 1130 C C . ASP A 1 141 ? 11.603 6.572 -0.920 1.00 95.81 141 ASP A C 1
ATOM 1132 O O . ASP A 1 141 ? 12.127 5.693 -1.599 1.00 95.81 141 ASP A O 1
ATOM 1136 N N . ASN A 1 142 ? 10.308 6.886 -1.040 1.00 94.62 142 ASN A N 1
ATOM 1137 C CA . ASN A 1 142 ? 9.397 6.159 -1.934 1.00 94.62 142 ASN A CA 1
ATOM 1138 C C . ASN A 1 142 ? 9.839 6.258 -3.398 1.00 94.62 142 ASN A C 1
ATOM 1140 O O . ASN A 1 142 ? 9.797 5.269 -4.129 1.00 94.62 142 ASN A O 1
ATOM 1144 N N . LYS A 1 143 ? 10.333 7.433 -3.811 1.00 94.50 143 LYS A N 1
ATOM 1145 C CA . LYS A 1 143 ? 10.929 7.628 -5.135 1.00 94.50 143 LYS A CA 1
ATOM 1146 C C . LYS A 1 143 ? 12.108 6.684 -5.369 1.00 94.50 143 LYS A C 1
ATOM 1148 O O . LYS A 1 143 ? 12.158 6.008 -6.391 1.00 94.50 143 LYS A O 1
ATOM 1153 N N . ARG A 1 144 ? 13.051 6.636 -4.423 1.00 94.44 144 ARG A N 1
ATOM 1154 C CA . ARG A 1 144 ? 14.237 5.776 -4.506 1.00 94.44 144 ARG A CA 1
ATOM 1155 C C . ARG A 1 144 ? 13.849 4.300 -4.577 1.00 94.44 144 ARG A C 1
ATOM 1157 O O . ARG A 1 144 ? 14.349 3.602 -5.450 1.00 94.44 144 ARG A O 1
ATOM 1164 N N . GLN A 1 145 ? 12.935 3.850 -3.715 1.00 95.00 145 GLN A N 1
ATOM 1165 C CA . GLN A 1 145 ? 12.463 2.462 -3.719 1.00 95.00 145 GLN A CA 1
ATOM 1166 C C . GLN A 1 145 ? 11.843 2.077 -5.070 1.00 95.00 145 GLN A C 1
ATOM 1168 O O . GLN A 1 145 ? 12.156 1.016 -5.607 1.00 95.00 145 GLN A O 1
ATOM 1173 N N . LEU A 1 146 ? 11.015 2.952 -5.652 1.00 94.06 146 LEU A N 1
ATOM 1174 C CA . LEU A 1 146 ? 10.437 2.730 -6.978 1.00 94.06 146 LEU A CA 1
ATOM 1175 C C . LEU A 1 146 ? 11.516 2.647 -8.066 1.00 94.06 146 LEU A C 1
ATOM 1177 O O . LEU A 1 146 ? 11.500 1.730 -8.882 1.00 94.06 146 LEU A O 1
ATOM 1181 N N . GLU A 1 147 ? 12.467 3.578 -8.084 1.00 93.00 147 GLU A N 1
ATOM 1182 C CA . GLU A 1 147 ? 13.553 3.571 -9.069 1.00 93.00 147 GLU A CA 1
ATOM 1183 C C . GLU A 1 147 ? 14.444 2.330 -8.960 1.00 93.00 147 GLU A C 1
ATOM 1185 O O . GLU A 1 147 ? 14.842 1.767 -9.980 1.00 93.00 147 GLU A O 1
ATOM 1190 N N . ASP A 1 148 ? 14.739 1.884 -7.740 1.00 93.69 148 ASP A N 1
ATOM 1191 C CA . ASP A 1 148 ? 15.494 0.656 -7.501 1.00 93.69 148 ASP A CA 1
ATOM 1192 C C . ASP A 1 148 ? 14.723 -0.576 -7.983 1.00 93.69 148 ASP A C 1
ATOM 1194 O O . ASP A 1 148 ? 15.309 -1.456 -8.613 1.00 93.69 148 ASP A O 1
ATOM 1198 N N . ALA A 1 149 ? 13.411 -0.638 -7.753 1.00 93.38 149 ALA A N 1
ATOM 1199 C CA . ALA A 1 149 ? 12.584 -1.732 -8.249 1.00 93.38 149 ALA A CA 1
ATOM 1200 C C . ALA A 1 149 ? 12.523 -1.761 -9.782 1.00 93.38 149 ALA A C 1
ATOM 1202 O O . ALA A 1 149 ? 12.711 -2.819 -10.372 1.00 93.38 149 ALA A O 1
ATOM 1203 N N . LEU A 1 150 ? 12.346 -0.613 -10.439 1.00 91.25 150 LEU A N 1
ATOM 1204 C CA . LEU A 1 150 ? 12.351 -0.532 -11.905 1.00 91.25 150 LEU A CA 1
ATOM 1205 C C . LEU A 1 150 ? 13.698 -0.974 -12.492 1.00 91.25 150 LEU A C 1
ATOM 1207 O O . LEU A 1 150 ? 13.741 -1.689 -13.486 1.00 91.25 150 LEU A O 1
ATOM 1211 N N . ARG A 1 151 ? 14.814 -0.613 -11.847 1.00 90.69 151 ARG A N 1
ATOM 1212 C CA . ARG A 1 151 ? 16.145 -1.054 -12.286 1.00 90.69 151 ARG A CA 1
ATOM 1213 C C . ARG A 1 151 ? 16.371 -2.553 -12.109 1.00 90.69 151 ARG A C 1
ATOM 1215 O O . ARG A 1 151 ? 17.046 -3.151 -12.939 1.00 90.69 151 ARG A O 1
ATOM 1222 N N . ASN A 1 152 ? 15.863 -3.155 -11.040 1.00 92.75 152 ASN A N 1
ATOM 1223 C CA . ASN A 1 152 ? 16.273 -4.508 -10.652 1.00 92.75 152 ASN A CA 1
ATOM 1224 C C . ASN A 1 152 ? 15.233 -5.593 -10.950 1.00 92.75 152 ASN A C 1
ATOM 1226 O O . ASN A 1 152 ? 15.596 -6.762 -11.022 1.00 92.75 152 ASN A O 1
ATOM 1230 N N . LEU A 1 153 ? 13.957 -5.230 -11.088 1.00 89.12 153 LEU A N 1
ATOM 1231 C CA . LEU A 1 153 ? 12.843 -6.182 -11.149 1.00 89.12 153 LEU A CA 1
ATOM 1232 C C . LEU A 1 153 ? 12.093 -6.172 -12.485 1.00 89.12 153 LEU A C 1
ATOM 1234 O O . LEU A 1 153 ? 11.318 -7.097 -12.732 1.00 89.12 153 LEU A O 1
ATOM 1238 N N . GLN A 1 154 ? 12.305 -5.157 -13.327 1.00 78.00 154 GLN A N 1
ATOM 1239 C CA . GLN A 1 154 ? 11.689 -5.080 -14.651 1.00 78.00 154 GLN A CA 1
ATOM 1240 C C . GLN A 1 154 ? 12.368 -6.093 -15.601 1.00 78.00 154 GLN A C 1
ATOM 1242 O O . GLN A 1 154 ? 13.602 -6.166 -15.604 1.00 78.00 154 GLN A O 1
ATOM 1247 N N . PRO A 1 155 ? 11.604 -6.907 -16.356 1.00 67.62 155 PRO A N 1
ATOM 1248 C CA . PRO A 1 155 ? 12.166 -7.900 -17.273 1.00 67.62 155 PRO A CA 1
ATOM 1249 C C . PRO A 1 155 ? 12.991 -7.246 -18.396 1.00 67.62 155 PRO A C 1
ATOM 1251 O O . PRO A 1 155 ? 12.689 -6.140 -18.843 1.00 67.62 155 PRO A O 1
ATOM 1254 N N . ASP A 1 156 ? 14.046 -7.933 -18.848 1.00 58.28 156 ASP A N 1
ATOM 1255 C CA . ASP A 1 156 ? 15.042 -7.388 -19.789 1.00 58.28 156 ASP A CA 1
ATOM 1256 C C . ASP A 1 156 ? 14.476 -7.030 -21.173 1.00 58.28 156 ASP A C 1
ATOM 1258 O O . ASP A 1 156 ? 15.023 -6.155 -21.847 1.00 58.28 156 ASP A O 1
ATOM 1262 N N . ASP A 1 157 ? 13.355 -7.633 -21.567 1.00 55.50 157 ASP A N 1
ATOM 1263 C CA . ASP A 1 157 ? 12.725 -7.394 -22.869 1.00 55.50 157 ASP A CA 1
ATOM 1264 C C . ASP A 1 157 ? 12.186 -5.951 -23.005 1.00 55.50 157 ASP A C 1
ATOM 1266 O O . ASP A 1 157 ? 12.291 -5.353 -24.074 1.00 55.50 157 ASP A O 1
ATOM 1270 N N . GLU A 1 158 ? 11.738 -5.318 -21.912 1.00 53.25 158 GLU A N 1
ATOM 1271 C CA . GLU A 1 158 ? 11.310 -3.903 -21.906 1.00 53.25 158 GLU A CA 1
ATOM 1272 C C . GLU A 1 158 ? 12.488 -2.915 -21.802 1.00 53.25 158 GLU A C 1
ATOM 1274 O O . GLU A 1 158 ? 12.353 -1.719 -22.083 1.00 53.25 158 GLU A O 1
ATOM 1279 N N . ARG A 1 159 ? 13.665 -3.400 -21.386 1.00 52.28 159 ARG A N 1
ATOM 1280 C CA . ARG A 1 159 ? 14.882 -2.591 -21.225 1.00 52.28 159 ARG A CA 1
ATOM 1281 C C . ARG A 1 159 ? 15.532 -2.273 -22.575 1.00 52.28 159 ARG A C 1
ATOM 1283 O O . ARG A 1 159 ? 16.106 -1.197 -22.731 1.00 52.28 159 ARG A O 1
ATOM 1290 N N . ASN A 1 160 ? 15.410 -3.191 -23.536 1.00 47.06 160 ASN A N 1
ATOM 1291 C CA . ASN A 1 160 ? 16.025 -3.089 -24.861 1.00 47.06 160 ASN A CA 1
ATOM 1292 C C . ASN A 1 160 ? 15.156 -2.306 -25.865 1.00 47.06 160 ASN A C 1
ATOM 1294 O O . ASN A 1 160 ? 15.695 -1.535 -26.653 1.00 47.06 160 ASN A O 1
ATOM 1298 N N . GLU A 1 161 ? 13.821 -2.374 -25.780 1.00 50.66 161 GLU A N 1
ATOM 1299 C CA . GLU A 1 161 ? 12.928 -1.587 -26.658 1.00 50.66 161 GLU A CA 1
ATOM 1300 C C . GLU A 1 161 ? 13.019 -0.068 -26.428 1.00 50.66 161 GLU A C 1
ATOM 1302 O O . GLU A 1 161 ? 12.779 0.724 -27.339 1.00 50.66 161 GLU A O 1
ATOM 1307 N N . LYS A 1 162 ? 13.395 0.368 -25.219 1.00 51.66 162 LYS A N 1
ATOM 1308 C CA . LYS A 1 162 ? 13.531 1.796 -24.884 1.00 51.66 162 LYS A CA 1
ATOM 1309 C C . LYS A 1 162 ? 14.864 2.414 -25.319 1.00 51.66 162 LYS A C 1
ATOM 1311 O O . LYS A 1 162 ? 14.964 3.636 -25.304 1.00 51.66 162 LYS A O 1
ATOM 1316 N N . LEU A 1 163 ? 15.866 1.603 -25.672 1.00 50.81 163 LEU A N 1
ATOM 1317 C CA . LEU A 1 163 ? 17.180 2.071 -26.140 1.00 50.81 163 LEU A CA 1
ATOM 1318 C C . LEU A 1 163 ? 17.273 2.131 -27.670 1.00 50.81 163 LEU A C 1
ATOM 1320 O O . LEU A 1 163 ? 17.995 2.974 -28.191 1.00 50.81 163 LEU A O 1
ATOM 1324 N N . ASP A 1 164 ? 16.488 1.323 -28.384 1.00 48.72 164 ASP A N 1
ATOM 1325 C CA . ASP A 1 164 ? 16.469 1.310 -29.855 1.00 48.72 164 ASP A CA 1
ATOM 1326 C C . ASP A 1 164 ? 15.540 2.382 -30.472 1.00 48.72 164 ASP A C 1
ATOM 1328 O O . ASP A 1 164 ? 15.455 2.523 -31.693 1.00 48.72 164 ASP A O 1
ATOM 1332 N N . GLY A 1 165 ? 14.826 3.150 -29.639 1.00 50.47 165 GLY A N 1
ATOM 1333 C CA . GLY A 1 165 ? 13.870 4.176 -30.072 1.00 50.47 165 GLY A CA 1
ATOM 1334 C C . GLY A 1 165 ? 14.439 5.586 -30.279 1.00 50.47 165 GLY A C 1
ATOM 1335 O O . GLY A 1 165 ? 13.730 6.419 -30.841 1.00 50.47 165 GLY A O 1
ATOM 1336 N N . ASP A 1 166 ? 15.677 5.856 -29.848 1.00 52.88 166 ASP A N 1
ATOM 1337 C CA . ASP A 1 166 ? 16.303 7.192 -29.918 1.00 52.88 166 ASP A CA 1
ATOM 1338 C C . ASP A 1 166 ? 17.230 7.386 -31.143 1.00 52.88 166 ASP A C 1
ATOM 1340 O O . ASP A 1 166 ? 17.757 8.479 -31.338 1.00 52.88 166 ASP A O 1
ATOM 1344 N N . ASP A 1 167 ? 17.370 6.378 -32.015 1.00 52.06 167 ASP A N 1
ATOM 1345 C CA . ASP A 1 167 ? 18.107 6.468 -33.289 1.00 52.06 167 ASP A CA 1
ATOM 1346 C C . ASP A 1 167 ? 17.151 6.441 -34.504 1.00 52.06 167 ASP A C 1
ATOM 1348 O O . ASP A 1 167 ? 17.163 5.504 -35.309 1.00 52.06 167 ASP A O 1
ATOM 1352 N N . LYS A 1 168 ? 16.309 7.472 -34.668 1.00 42.03 168 LYS A N 1
ATOM 1353 C CA . LYS A 1 168 ? 15.695 7.823 -35.968 1.00 42.03 168 LYS A CA 1
ATOM 1354 C C . LYS A 1 168 ? 15.539 9.324 -36.173 1.00 42.03 168 LYS A C 1
ATOM 1356 O O . LYS A 1 168 ? 14.974 9.993 -35.284 1.00 42.03 168 LYS A O 1
#

pLDDT: mean 79.58, std 19.34, range [40.88, 98.19]